Protein AF-A0A0C3PLI0-F1 (afdb_monomer_lite)

Sequence (112 aa):
DELLKLHCEANTLYWAKVLLAMTYEFIYSAISSAEHPPLFEIPKLRFVEAGLALAHSQSKGPGPINPKLSGMASGMYLLEEKIEGGHVVFKKFIHNMDCGPSLDEYEDAHNV

Structure (mmCIF, N/CA/C/O backbone):
data_AF-A0A0C3PLI0-F1
#
_entry.id   AF-A0A0C3PLI0-F1
#
loop_
_atom_site.group_PDB
_atom_site.id
_atom_site.type_symbol
_atom_site.label_atom_id
_atom_site.label_alt_id
_atom_site.label_comp_id
_atom_site.label_asym_id
_atom_site.label_entity_id
_atom_site.label_seq_id
_atom_site.pdbx_PDB_ins_code
_atom_site.Cartn_x
_atom_site.Cartn_y
_atom_site.Cartn_z
_atom_site.occupancy
_atom_site.B_iso_or_equiv
_atom_site.auth_seq_id
_atom_site.auth_comp_id
_atom_site.auth_asym_id
_atom_site.auth_atom_id
_atom_site.pdbx_PDB_model_num
ATOM 1 N N . ASP A 1 1 ? 18.806 9.877 -14.184 1.00 68.06 1 ASP A N 1
ATOM 2 C CA . ASP A 1 1 ? 17.578 10.438 -13.601 1.00 68.06 1 ASP A CA 1
ATOM 3 C C . ASP A 1 1 ? 16.572 9.338 -13.253 1.00 68.06 1 ASP A C 1
ATOM 5 O O . ASP A 1 1 ? 16.308 9.131 -12.081 1.00 68.06 1 ASP A O 1
ATOM 9 N N . GLU A 1 2 ? 16.137 8.518 -14.217 1.00 77.44 2 GLU A N 1
ATOM 10 C CA . GLU A 1 2 ? 15.203 7.384 -14.002 1.00 77.44 2 GLU A CA 1
ATOM 11 C C . GLU A 1 2 ? 15.607 6.376 -12.903 1.00 77.44 2 GLU A C 1
ATOM 13 O O . GLU A 1 2 ? 14.764 5.921 -12.136 1.00 77.44 2 GLU A O 1
ATOM 18 N N . LEU A 1 3 ? 16.905 6.074 -12.756 1.00 80.69 3 LEU A N 1
ATOM 19 C CA . LEU A 1 3 ? 17.418 5.228 -11.664 1.00 80.69 3 LEU A CA 1
ATOM 20 C C . LEU A 1 3 ? 17.081 5.795 -10.277 1.00 80.69 3 LEU A C 1
ATOM 22 O O . LEU A 1 3 ? 16.702 5.055 -9.373 1.00 80.69 3 LEU A O 1
ATOM 26 N N . LEU A 1 4 ? 17.210 7.113 -10.120 1.00 87.00 4 LEU A N 1
ATOM 27 C CA . LEU A 1 4 ? 16.916 7.790 -8.864 1.00 87.00 4 LEU A CA 1
ATOM 28 C C . LEU A 1 4 ? 15.411 7.769 -8.576 1.00 87.00 4 LEU A C 1
ATOM 30 O O . LEU A 1 4 ? 15.026 7.580 -7.425 1.00 87.00 4 LEU A O 1
ATOM 34 N N . LYS A 1 5 ? 14.572 7.898 -9.613 1.00 89.50 5 LYS A N 1
ATOM 35 C CA . LYS A 1 5 ? 13.109 7.813 -9.497 1.00 89.50 5 LYS A CA 1
ATOM 36 C C . LYS A 1 5 ? 12.662 6.428 -9.045 1.00 89.50 5 LYS A C 1
ATOM 38 O O . LYS A 1 5 ? 11.959 6.328 -8.052 1.00 89.50 5 LYS A O 1
ATOM 43 N N . LEU A 1 6 ? 13.147 5.367 -9.689 1.00 90.44 6 LEU A N 1
ATOM 44 C CA . LEU A 1 6 ? 12.817 3.989 -9.307 1.00 90.44 6 LEU A CA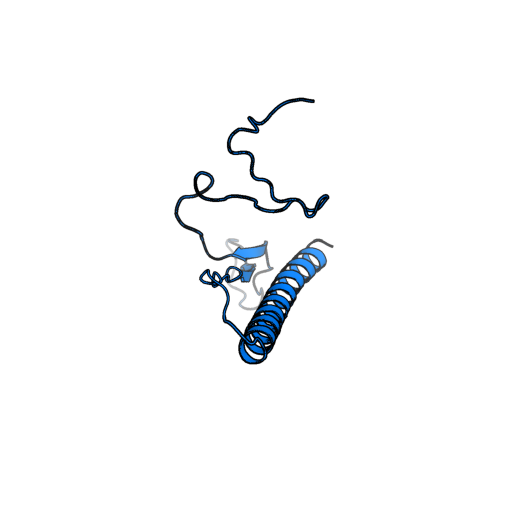 1
ATOM 45 C C . LEU A 1 6 ? 13.318 3.637 -7.899 1.00 90.44 6 LEU A C 1
ATOM 47 O O . LEU A 1 6 ? 12.629 2.954 -7.147 1.00 90.44 6 LEU A O 1
ATOM 51 N N . HIS A 1 7 ? 14.489 4.141 -7.508 1.00 88.88 7 HIS A N 1
ATOM 52 C CA . HIS A 1 7 ? 14.967 4.011 -6.133 1.00 88.88 7 HIS A CA 1
ATOM 53 C C . HIS A 1 7 ? 14.080 4.774 -5.135 1.00 88.88 7 HIS A C 1
ATOM 55 O O . HIS A 1 7 ? 13.806 4.277 -4.044 1.00 88.88 7 HIS A O 1
ATOM 61 N N . CYS A 1 8 ? 13.612 5.969 -5.502 1.00 93.75 8 CYS A N 1
ATOM 62 C CA . CYS A 1 8 ? 12.656 6.733 -4.704 1.00 93.75 8 CYS A CA 1
ATOM 63 C C . CYS A 1 8 ? 11.334 5.968 -4.544 1.00 93.75 8 CYS A C 1
ATOM 65 O O . CYS A 1 8 ? 10.870 5.801 -3.424 1.00 93.75 8 CYS A O 1
ATOM 67 N N . GLU A 1 9 ? 10.783 5.427 -5.632 1.00 93.31 9 GLU A N 1
ATOM 68 C CA . GLU A 1 9 ? 9.555 4.623 -5.642 1.00 93.31 9 GLU A CA 1
ATOM 69 C C . GLU A 1 9 ? 9.673 3.399 -4.717 1.00 93.31 9 GLU A C 1
ATOM 71 O O . GLU A 1 9 ? 8.833 3.181 -3.843 1.00 93.31 9 GLU A O 1
ATOM 76 N N . ALA A 1 10 ? 10.771 2.644 -4.835 1.00 92.94 10 ALA A N 1
ATOM 77 C CA . ALA A 1 10 ? 11.037 1.484 -3.988 1.00 92.94 10 ALA A CA 1
ATOM 78 C C . ALA A 1 10 ? 11.130 1.862 -2.497 1.00 92.94 10 ALA A C 1
ATOM 80 O O . ALA A 1 10 ? 10.584 1.166 -1.638 1.00 92.94 10 ALA A O 1
ATOM 81 N N . ASN A 1 11 ? 11.771 2.992 -2.181 1.00 94.44 11 ASN A N 1
ATOM 82 C CA . ASN A 1 11 ? 11.833 3.497 -0.811 1.00 94.44 11 ASN A CA 1
ATOM 83 C C . ASN A 1 11 ? 10.474 3.989 -0.308 1.00 94.44 11 ASN A C 1
ATOM 85 O O . ASN A 1 11 ? 10.156 3.782 0.860 1.00 94.44 11 ASN A O 1
ATOM 89 N N . THR A 1 12 ? 9.658 4.605 -1.161 1.00 95.56 12 THR A N 1
ATOM 90 C CA . THR A 1 12 ? 8.288 4.996 -0.812 1.00 95.56 12 THR A CA 1
ATOM 91 C C . THR A 1 12 ? 7.470 3.776 -0.402 1.00 95.56 12 THR A C 1
ATOM 93 O O . THR A 1 12 ? 6.836 3.808 0.651 1.00 95.56 12 THR A O 1
ATOM 96 N N . LEU A 1 13 ? 7.543 2.671 -1.154 1.00 95.31 13 LEU A N 1
ATOM 97 C CA . LEU A 1 13 ? 6.879 1.416 -0.785 1.00 95.31 13 LEU A CA 1
ATOM 98 C C . LEU A 1 13 ? 7.401 0.849 0.542 1.00 95.31 13 LEU A C 1
ATOM 100 O O . LEU A 1 13 ? 6.610 0.402 1.374 1.00 95.31 13 LEU A O 1
ATOM 104 N N . TYR A 1 14 ? 8.716 0.901 0.773 1.00 94.69 14 TYR A N 1
ATOM 105 C CA . TYR A 1 14 ? 9.311 0.492 2.047 1.00 94.69 14 TYR A CA 1
ATOM 106 C C . TYR A 1 14 ? 8.759 1.311 3.223 1.00 94.69 14 TYR A C 1
ATOM 108 O O . TYR A 1 14 ? 8.282 0.746 4.209 1.00 94.69 14 TYR A O 1
ATOM 116 N N . TRP A 1 15 ? 8.759 2.640 3.110 1.00 97.38 15 TRP A N 1
ATOM 117 C CA . TRP A 1 15 ? 8.228 3.516 4.153 1.00 97.38 15 TRP A CA 1
ATOM 118 C C . TRP A 1 15 ? 6.731 3.323 4.363 1.00 97.38 15 TRP A C 1
ATOM 120 O O . TRP A 1 15 ? 6.284 3.285 5.507 1.00 97.38 15 TRP A O 1
ATOM 130 N N . ALA A 1 16 ? 5.966 3.133 3.290 1.00 96.44 16 ALA A N 1
ATOM 131 C CA . ALA A 1 16 ? 4.539 2.861 3.371 1.00 96.44 16 ALA A CA 1
ATOM 132 C C . ALA A 1 16 ? 4.249 1.575 4.169 1.00 96.44 16 ALA A C 1
ATOM 134 O O . ALA A 1 16 ? 3.373 1.578 5.035 1.00 96.44 16 ALA A O 1
ATOM 135 N N . LYS A 1 17 ? 5.035 0.505 3.970 1.00 96.38 17 LYS A N 1
ATOM 136 C CA . LYS A 1 17 ? 4.943 -0.731 4.773 1.00 96.38 17 LYS A CA 1
ATOM 137 C C . LYS A 1 17 ? 5.195 -0.484 6.258 1.00 96.38 17 LYS A C 1
ATOM 139 O O . LYS A 1 17 ? 4.421 -0.952 7.092 1.00 96.38 17 LYS A O 1
ATOM 144 N N . VAL A 1 18 ? 6.254 0.253 6.588 1.00 96.94 18 VAL A N 1
ATOM 145 C CA . VAL A 1 18 ? 6.601 0.572 7.983 1.00 96.94 18 VAL A CA 1
ATOM 146 C C . VAL A 1 18 ? 5.518 1.435 8.634 1.00 96.94 18 VAL A C 1
ATOM 148 O O . VAL A 1 18 ? 5.117 1.162 9.764 1.00 96.94 18 VAL A O 1
ATOM 151 N N . LEU A 1 19 ? 5.001 2.435 7.915 1.00 97.69 19 LEU A N 1
ATOM 152 C CA . LEU A 1 19 ? 3.913 3.287 8.392 1.00 97.69 19 LEU A CA 1
ATOM 153 C C . LEU A 1 19 ? 2.641 2.480 8.653 1.00 97.69 19 LEU A C 1
ATOM 155 O O . LEU A 1 19 ? 2.045 2.641 9.711 1.00 97.69 19 LEU A O 1
ATOM 159 N N . LEU A 1 20 ? 2.264 1.565 7.756 1.00 97.19 20 LEU A N 1
ATOM 160 C CA . LEU A 1 20 ? 1.102 0.69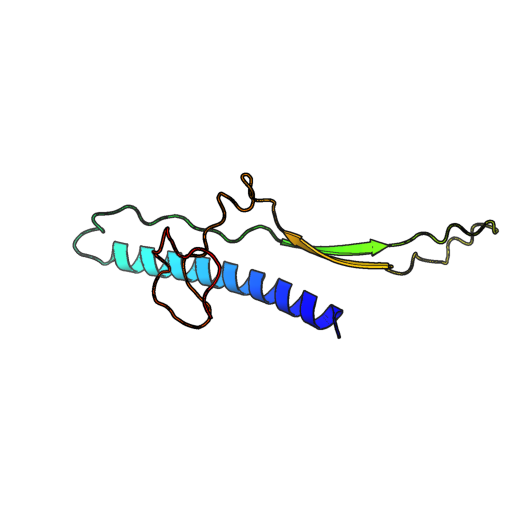8 7.959 1.00 97.19 20 LEU A CA 1
ATOM 161 C C . LEU A 1 20 ? 1.256 -0.196 9.195 1.00 97.19 20 LEU A C 1
ATOM 163 O O . LEU A 1 20 ? 0.310 -0.339 9.968 1.00 97.19 20 LEU A O 1
ATOM 167 N N . ALA A 1 21 ? 2.445 -0.765 9.413 1.00 96.75 21 ALA A N 1
ATOM 168 C CA . ALA A 1 21 ? 2.728 -1.545 10.615 1.00 96.75 21 ALA A CA 1
ATOM 169 C C . ALA A 1 21 ? 2.576 -0.689 11.882 1.00 96.75 21 ALA A C 1
ATOM 171 O O . ALA A 1 21 ? 1.863 -1.075 12.806 1.00 96.75 21 ALA A O 1
ATOM 172 N N . MET A 1 22 ? 3.162 0.512 11.891 1.00 98.00 22 MET A N 1
ATOM 173 C CA . MET A 1 22 ? 3.008 1.469 12.989 1.00 98.00 22 MET A CA 1
ATOM 174 C C . MET A 1 22 ? 1.538 1.857 13.217 1.00 98.00 22 MET A C 1
ATOM 176 O O . MET A 1 22 ? 1.101 1.957 14.362 1.00 98.00 22 MET A O 1
ATOM 180 N N . THR A 1 23 ? 0.758 2.051 12.150 1.00 97.31 23 THR A N 1
ATOM 181 C CA . THR A 1 23 ? -0.679 2.337 12.235 1.00 97.31 23 THR A CA 1
ATOM 182 C C . THR A 1 23 ? -1.436 1.199 12.912 1.00 97.31 23 THR A C 1
ATOM 184 O O . THR A 1 23 ? -2.258 1.469 13.785 1.00 97.31 23 THR A O 1
ATOM 187 N N . TYR A 1 24 ? -1.152 -0.061 12.574 1.00 97.25 24 TYR A N 1
ATOM 188 C CA . TYR A 1 24 ? -1.787 -1.197 13.246 1.00 97.25 24 TYR A CA 1
ATOM 189 C C . TYR A 1 24 ? -1.414 -1.294 14.724 1.00 97.25 24 TYR A C 1
ATOM 191 O O . TYR A 1 24 ? -2.306 -1.486 15.547 1.00 97.25 24 TYR A O 1
ATOM 199 N N . GLU A 1 25 ? -0.144 -1.097 15.080 1.00 97.31 25 GLU A N 1
ATOM 200 C CA . GLU A 1 25 ? 0.285 -1.060 16.486 1.00 97.31 25 GLU A CA 1
ATOM 201 C C . GLU A 1 25 ? -0.448 0.035 17.273 1.00 97.31 25 GLU A C 1
ATOM 203 O O . GLU A 1 25 ? -0.954 -0.203 18.372 1.00 97.31 25 GLU A O 1
ATOM 208 N N . PHE A 1 26 ? -0.586 1.226 16.683 1.00 96.88 26 PHE A N 1
ATOM 209 C CA . PHE A 1 26 ? -1.359 2.314 17.277 1.00 96.88 26 PHE A CA 1
ATOM 210 C C . PHE A 1 26 ? -2.835 1.939 17.464 1.00 96.88 26 PHE A C 1
ATOM 212 O O . PHE A 1 26 ? -3.383 2.124 18.550 1.00 96.88 26 PHE A O 1
ATOM 219 N N . ILE A 1 27 ? -3.471 1.383 16.428 1.00 96.06 27 ILE A N 1
ATOM 220 C CA . ILE A 1 27 ? -4.870 0.941 16.468 1.00 96.06 27 ILE A CA 1
ATOM 221 C C . ILE A 1 27 ? -5.079 -0.090 17.583 1.00 96.06 27 ILE A C 1
ATOM 223 O O . ILE A 1 27 ? -5.989 0.069 18.395 1.00 96.06 27 ILE A O 1
ATOM 227 N N . TYR A 1 28 ? -4.242 -1.127 17.663 1.00 95.06 28 TYR A N 1
ATOM 228 C CA . TYR A 1 28 ? -4.390 -2.169 18.681 1.00 95.06 28 TYR A CA 1
ATOM 229 C C . TYR A 1 28 ? -4.143 -1.640 20.094 1.00 95.06 28 TYR A C 1
ATOM 231 O O . TYR A 1 28 ? -4.881 -1.999 21.012 1.00 95.06 28 TYR A O 1
ATOM 239 N N . SER A 1 29 ? -3.175 -0.738 20.264 1.00 96.56 29 SER A N 1
ATOM 240 C CA . SER A 1 29 ? -2.948 -0.041 21.532 1.00 96.56 29 SER A CA 1
ATOM 241 C C . SER A 1 29 ? -4.184 0.762 21.964 1.00 96.56 29 SER A C 1
ATOM 243 O O . SER A 1 29 ? -4.651 0.624 23.100 1.00 96.56 29 SER A O 1
ATOM 245 N N . ALA A 1 30 ? -4.791 1.514 21.041 1.00 95.88 30 ALA A N 1
ATOM 246 C CA . ALA A 1 30 ? -6.007 2.280 21.306 1.00 95.88 30 ALA A CA 1
ATOM 247 C C . ALA A 1 30 ? -7.194 1.379 21.689 1.00 95.88 30 ALA A C 1
ATOM 249 O O . ALA A 1 30 ? -7.884 1.665 22.664 1.00 95.88 30 ALA A O 1
ATOM 250 N N . ILE A 1 31 ? -7.396 0.262 20.982 1.00 95.62 31 ILE A N 1
ATOM 251 C CA . ILE A 1 31 ? -8.449 -0.718 21.301 1.00 95.62 31 ILE A CA 1
ATOM 252 C C . ILE A 1 31 ? -8.225 -1.338 22.677 1.00 95.62 31 ILE A C 1
ATOM 254 O O . ILE A 1 31 ? -9.172 -1.465 23.444 1.00 95.62 31 ILE A O 1
ATOM 258 N N . SER A 1 32 ? -6.984 -1.702 23.008 1.00 95.25 32 SER A N 1
ATOM 259 C CA . SER A 1 32 ? -6.660 -2.305 24.308 1.00 95.25 32 SER A CA 1
ATOM 260 C C . SER A 1 32 ? -6.938 -1.374 25.492 1.00 95.25 32 SER A C 1
ATOM 262 O O . SER A 1 32 ? -7.181 -1.845 26.600 1.00 95.25 32 SER A O 1
ATOM 264 N N . SER A 1 33 ? -6.925 -0.062 25.246 1.00 95.75 33 SER A N 1
ATOM 265 C CA . SER A 1 33 ? -7.199 0.976 26.242 1.00 95.75 33 SER A CA 1
ATOM 266 C C . SER A 1 33 ? -8.667 1.423 26.264 1.00 95.75 33 SER A C 1
ATOM 268 O O . SER A 1 33 ? -9.041 2.229 27.115 1.00 95.75 33 SER A O 1
ATOM 270 N N . ALA A 1 34 ? -9.496 0.953 25.328 1.00 95.56 34 ALA A N 1
ATOM 271 C CA . ALA A 1 34 ? -10.900 1.334 25.227 1.00 95.56 34 ALA A CA 1
ATOM 272 C C . ALA A 1 34 ? -11.776 0.507 26.183 1.00 95.56 34 ALA A C 1
ATOM 274 O O . ALA A 1 34 ? -11.530 -0.675 26.410 1.00 95.56 34 ALA A O 1
ATOM 275 N N . GLU A 1 35 ? -12.843 1.117 26.707 1.00 97.25 35 GLU A N 1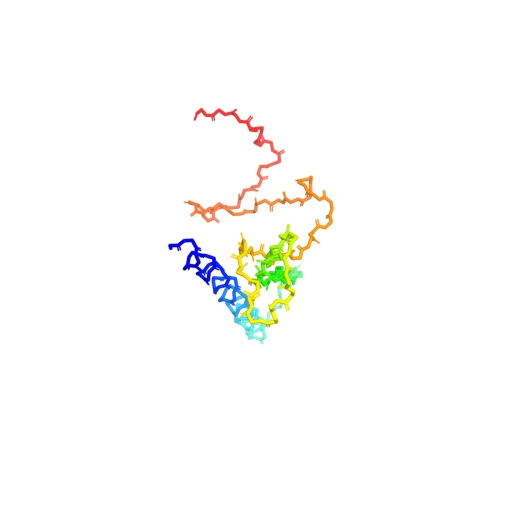
ATOM 276 C CA . GLU A 1 35 ? -13.814 0.427 27.573 1.00 97.25 35 GLU A CA 1
ATOM 277 C C . GLU A 1 35 ? -14.536 -0.710 26.833 1.00 97.25 35 GLU A C 1
ATOM 279 O O . GLU A 1 35 ? -14.841 -1.760 27.406 1.00 97.25 35 GLU A O 1
ATOM 284 N N . HIS A 1 36 ? -14.784 -0.515 25.536 1.00 95.50 36 HIS A N 1
ATOM 285 C CA . HIS A 1 36 ? -15.444 -1.478 24.666 1.00 95.50 36 HIS A CA 1
ATOM 286 C C . HIS A 1 36 ? -14.687 -1.606 23.334 1.00 95.50 36 HIS A C 1
ATOM 288 O O . HIS A 1 36 ? -14.230 -0.594 22.794 1.00 95.50 36 HIS A O 1
ATOM 294 N N . PRO A 1 37 ? -14.566 -2.825 22.777 1.00 91.00 37 PRO A N 1
ATOM 295 C CA . PRO A 1 37 ? -13.959 -3.030 21.466 1.00 91.00 37 PRO A CA 1
ATOM 296 C C . PRO A 1 37 ? -14.844 -2.463 20.340 1.00 91.00 37 PRO A C 1
ATOM 298 O O . PRO A 1 37 ? -16.048 -2.264 20.538 1.00 91.00 37 PRO A O 1
ATOM 301 N N . PRO A 1 38 ? -14.286 -2.228 19.137 1.00 93.56 38 PRO A N 1
ATOM 302 C CA . PRO A 1 38 ? -15.083 -1.822 17.986 1.00 93.56 38 PRO A CA 1
ATOM 303 C C . PRO A 1 38 ? -16.131 -2.888 17.632 1.00 93.56 38 PRO A C 1
ATOM 305 O O . PRO A 1 38 ? -15.880 -4.087 17.730 1.00 93.56 38 PRO A O 1
ATOM 308 N N . LEU A 1 39 ? -17.299 -2.444 17.156 1.00 94.81 39 LEU A N 1
ATOM 309 C CA . LEU A 1 39 ? -18.396 -3.319 16.703 1.00 94.81 39 LEU A CA 1
ATOM 310 C C . LEU A 1 39 ? -18.145 -3.953 15.322 1.00 94.81 39 LEU A C 1
ATOM 312 O O . LEU A 1 39 ? -19.051 -4.536 14.730 1.00 94.81 39 LEU A O 1
ATOM 316 N N . PHE A 1 40 ? -16.939 -3.802 14.785 1.00 93.88 40 PHE A N 1
ATOM 317 C CA . PHE A 1 40 ? -16.538 -4.307 13.482 1.00 93.88 40 PHE A CA 1
ATOM 318 C C . PHE A 1 40 ? -15.119 -4.864 13.549 1.00 93.88 40 PHE A C 1
ATOM 320 O O . PHE A 1 40 ? -14.293 -4.428 14.355 1.00 93.88 40 PHE A O 1
ATOM 327 N N . GLU A 1 41 ? -14.829 -5.816 12.668 1.00 92.00 41 GLU A N 1
ATOM 328 C CA . GLU A 1 41 ? -13.474 -6.318 12.493 1.00 92.00 41 GLU A CA 1
ATOM 329 C C . GLU A 1 41 ? -12.643 -5.312 11.705 1.00 92.00 41 GLU A C 1
ATOM 331 O O . GLU A 1 41 ? -13.041 -4.852 10.634 1.00 92.00 41 GLU A O 1
ATOM 336 N N . ILE A 1 42 ? -11.465 -4.984 12.226 1.00 92.38 42 ILE A N 1
ATOM 337 C CA . ILE A 1 42 ? -10.533 -4.109 11.523 1.00 92.38 42 ILE A CA 1
ATOM 338 C C . ILE A 1 42 ? -9.855 -4.923 10.418 1.00 92.38 42 ILE A C 1
ATOM 340 O O . ILE A 1 42 ? -9.181 -5.913 10.726 1.00 92.38 42 ILE A O 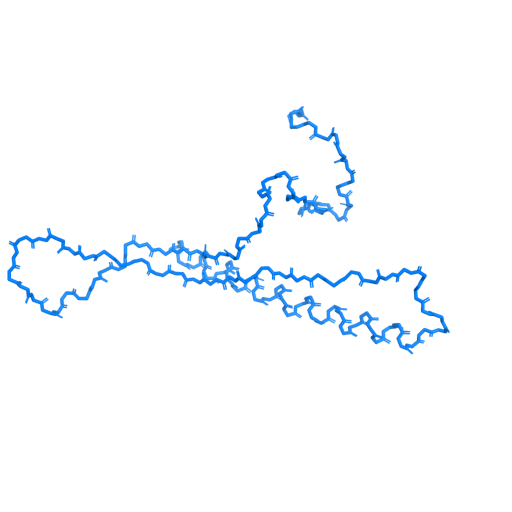1
ATOM 344 N N . PRO A 1 43 ? -9.987 -4.522 9.139 1.00 91.69 43 PRO A N 1
ATOM 345 C CA . PRO A 1 43 ? -9.344 -5.230 8.044 1.00 91.69 43 PRO A CA 1
ATOM 346 C C . PRO A 1 43 ? -7.828 -5.249 8.220 1.00 91.69 43 PRO A C 1
ATOM 348 O O . PRO A 1 43 ? -7.225 -4.239 8.586 1.00 91.69 43 PRO A O 1
ATOM 351 N N . LYS A 1 44 ? -7.203 -6.389 7.913 1.00 92.69 44 LYS A N 1
ATOM 352 C CA . LYS A 1 44 ? -5.744 -6.536 7.857 1.00 92.69 44 LYS A CA 1
ATOM 353 C C . LYS A 1 44 ? -5.267 -6.296 6.429 1.00 92.69 44 LYS A C 1
ATOM 355 O O . LYS A 1 44 ? -5.360 -7.171 5.574 1.00 92.69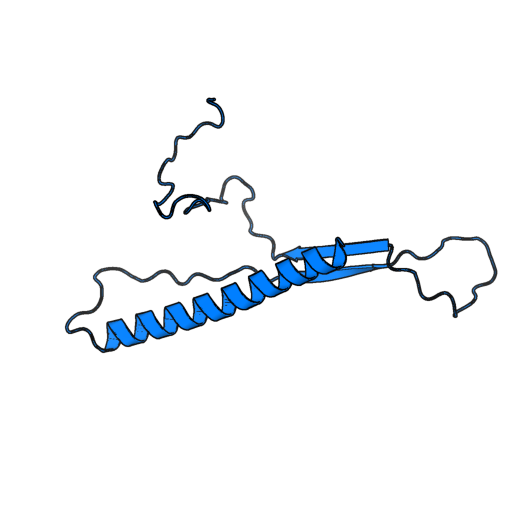 44 LYS A O 1
ATOM 360 N N . LEU A 1 45 ? -4.781 -5.091 6.186 1.00 94.38 45 LEU A N 1
ATOM 361 C CA . LEU A 1 45 ? -4.239 -4.629 4.920 1.00 94.38 45 LEU A CA 1
ATOM 362 C C . LEU A 1 45 ? -2.733 -4.893 4.873 1.00 94.38 45 LEU A C 1
ATOM 364 O O . LEU A 1 45 ? -2.063 -4.980 5.903 1.00 94.38 45 LEU A O 1
ATOM 368 N N . ARG A 1 46 ? -2.196 -4.979 3.657 1.00 95.19 46 ARG A N 1
ATOM 369 C CA . ARG A 1 46 ? -0.758 -5.027 3.386 1.00 95.19 46 ARG A CA 1
ATOM 370 C C . ARG A 1 46 ? -0.465 -4.345 2.056 1.00 95.19 46 ARG A C 1
ATOM 372 O O . ARG A 1 46 ? -1.303 -4.370 1.159 1.00 95.19 46 ARG A O 1
ATOM 379 N N . PHE A 1 47 ? 0.737 -3.799 1.917 1.00 95.31 47 PHE A N 1
ATOM 380 C CA . PHE A 1 47 ? 1.270 -3.469 0.597 1.00 95.31 47 PHE A CA 1
ATOM 381 C C . PHE A 1 47 ? 1.755 -4.742 -0.106 1.00 95.31 47 PHE A C 1
ATOM 383 O O . PHE A 1 47 ? 2.092 -5.736 0.547 1.00 95.31 47 PHE A O 1
ATOM 390 N N . VAL A 1 48 ? 1.791 -4.705 -1.435 1.00 94.25 48 VAL A N 1
ATOM 391 C CA . VAL A 1 48 ? 2.383 -5.767 -2.257 1.00 94.25 48 VAL A CA 1
ATOM 392 C C . VAL A 1 48 ? 3.876 -5.920 -1.966 1.00 94.25 48 VAL A C 1
ATOM 394 O O . VAL A 1 48 ? 4.559 -4.981 -1.539 1.00 94.25 48 VAL A O 1
ATOM 397 N N . GLU A 1 49 ? 4.406 -7.120 -2.181 1.00 94.69 49 GLU A N 1
ATOM 398 C CA . GLU A 1 49 ? 5.855 -7.293 -2.245 1.00 94.69 49 GLU A CA 1
ATOM 399 C C . GLU A 1 49 ? 6.405 -6.670 -3.523 1.00 94.69 49 GLU A C 1
ATOM 401 O O . GLU A 1 49 ? 5.810 -6.807 -4.586 1.00 94.69 49 GLU A O 1
ATOM 406 N N . ALA A 1 50 ? 7.521 -5.950 -3.407 1.00 94.31 50 ALA A N 1
ATOM 407 C CA . ALA A 1 50 ? 8.112 -5.241 -4.529 1.00 94.31 50 ALA A CA 1
ATOM 408 C C . ALA A 1 50 ? 9.639 -5.230 -4.448 1.00 94.31 50 ALA A C 1
ATOM 410 O O . ALA A 1 50 ? 10.216 -5.279 -3.360 1.00 94.31 50 ALA A O 1
ATOM 411 N N . GLY A 1 51 ? 10.300 -5.150 -5.601 1.00 91.50 51 GLY A N 1
ATOM 412 C CA . GLY A 1 51 ? 11.755 -5.129 -5.688 1.00 91.50 51 GLY A CA 1
ATOM 413 C C . GLY A 1 51 ? 12.271 -4.543 -6.996 1.00 91.50 51 GLY A C 1
ATOM 414 O O . GLY A 1 51 ? 11.592 -4.560 -8.020 1.00 91.50 51 GLY A O 1
ATOM 415 N N . LEU A 1 52 ? 13.499 -4.026 -6.961 1.00 92.56 52 LEU A N 1
ATOM 416 C CA . LEU A 1 52 ? 14.183 -3.532 -8.154 1.00 92.56 52 LEU A CA 1
ATOM 417 C C . LEU A 1 52 ? 14.852 -4.691 -8.897 1.00 92.56 52 LEU A C 1
ATOM 419 O O . LEU A 1 52 ? 15.665 -5.419 -8.329 1.00 92.56 52 LEU A O 1
ATOM 423 N N . ALA A 1 53 ? 14.543 -4.832 -10.181 1.00 91.25 53 ALA A N 1
ATOM 424 C CA . ALA A 1 53 ? 15.150 -5.809 -11.070 1.00 91.25 53 ALA A CA 1
ATOM 425 C C . ALA A 1 53 ? 16.050 -5.123 -12.098 1.00 91.25 53 ALA A C 1
ATOM 427 O O . ALA A 1 53 ? 15.627 -4.188 -12.778 1.00 91.25 53 ALA A O 1
ATOM 428 N N . LEU A 1 54 ? 17.279 -5.624 -12.239 1.00 88.44 54 LEU A N 1
ATOM 429 C CA . LEU A 1 54 ? 18.232 -5.201 -13.263 1.00 88.44 54 LEU A CA 1
ATOM 430 C C . LEU A 1 54 ? 18.237 -6.227 -14.396 1.00 88.44 54 LEU A C 1
ATOM 432 O O . LEU A 1 54 ? 18.580 -7.393 -14.201 1.00 88.44 54 LEU A O 1
ATOM 436 N N . ALA A 1 55 ? 17.856 -5.792 -15.592 1.00 88.06 55 ALA A N 1
ATOM 437 C CA . ALA A 1 55 ? 17.961 -6.600 -16.794 1.00 88.06 55 ALA A CA 1
ATOM 438 C C . ALA A 1 55 ? 19.350 -6.411 -17.406 1.00 88.06 55 ALA A C 1
ATOM 440 O O . ALA A 1 55 ? 19.790 -5.282 -17.609 1.00 88.06 55 ALA A O 1
ATOM 441 N N . HIS A 1 56 ? 20.024 -7.510 -17.735 1.00 84.31 56 HIS A N 1
ATOM 442 C CA . HIS A 1 56 ? 21.314 -7.496 -18.421 1.00 84.31 56 HIS A CA 1
ATOM 443 C C . HIS A 1 56 ? 21.158 -8.071 -19.825 1.00 84.31 56 HIS A C 1
ATOM 445 O O . HIS A 1 56 ? 20.608 -9.160 -19.999 1.00 84.31 56 HIS A O 1
ATOM 451 N N . SER A 1 57 ? 21.685 -7.369 -20.828 1.00 77.25 57 SER A N 1
ATOM 452 C CA . SER A 1 57 ? 21.791 -7.920 -22.180 1.00 77.25 57 SER A CA 1
ATOM 453 C C . SER A 1 57 ? 23.165 -8.556 -22.372 1.00 77.25 57 SER A C 1
ATOM 455 O O . SER A 1 57 ? 24.190 -7.971 -22.020 1.00 77.25 57 SER A O 1
ATOM 457 N N . GLN A 1 58 ? 23.198 -9.764 -22.934 1.00 67.50 58 GLN A N 1
ATOM 458 C CA . GLN A 1 58 ? 24.440 -10.311 -23.469 1.00 67.50 58 GLN A CA 1
ATOM 459 C C . GLN A 1 58 ? 24.615 -9.792 -24.894 1.00 67.50 58 GLN A C 1
ATOM 461 O O . GLN A 1 58 ? 23.712 -9.945 -25.723 1.00 67.50 58 GLN A O 1
ATOM 466 N N . SER A 1 59 ? 25.764 -9.185 -25.197 1.00 59.41 59 SER A N 1
ATOM 467 C CA . SER A 1 59 ? 26.100 -8.823 -26.570 1.00 59.41 59 SER A CA 1
ATOM 468 C C . SER A 1 59 ? 26.266 -10.107 -27.387 1.00 59.41 59 SER A C 1
ATOM 470 O O . SER A 1 59 ? 27.274 -10.803 -27.308 1.00 59.41 59 SER A O 1
ATOM 472 N N . LYS A 1 60 ? 25.257 -10.454 -28.192 1.00 54.16 60 LYS A N 1
ATOM 473 C CA . LYS A 1 60 ? 25.351 -11.534 -29.185 1.00 54.16 60 LYS A CA 1
ATOM 474 C C . LYS A 1 60 ? 26.156 -11.052 -30.397 1.00 54.16 60 LYS A C 1
ATOM 476 O O . LYS A 1 60 ? 25.619 -10.916 -31.490 1.00 54.16 60 LYS A O 1
ATOM 481 N N . GLY A 1 61 ? 27.428 -10.724 -30.197 1.00 55.69 61 GLY A N 1
ATOM 482 C CA . GLY A 1 61 ? 28.374 -10.519 -31.292 1.00 55.69 61 GLY A CA 1
ATOM 483 C C . GLY A 1 61 ? 29.075 -11.840 -31.631 1.00 55.69 61 GLY A C 1
ATOM 484 O O . GLY A 1 61 ? 29.478 -12.541 -30.703 1.00 55.69 61 GLY A O 1
ATOM 485 N N . PRO A 1 62 ? 29.256 -12.208 -32.913 1.00 50.56 62 PRO A N 1
ATOM 486 C CA . PRO A 1 62 ? 30.094 -13.339 -33.294 1.00 50.56 62 PRO A CA 1
ATOM 487 C C . PRO A 1 62 ? 31.563 -12.916 -33.148 1.00 50.56 62 PRO A C 1
ATOM 489 O O . PRO A 1 62 ? 32.188 -12.434 -34.086 1.00 50.56 62 PRO A O 1
ATOM 492 N N . GLY A 1 63 ? 32.105 -13.018 -31.940 1.00 60.06 63 GLY A N 1
ATOM 493 C CA . GLY A 1 63 ? 33.489 -12.662 -31.635 1.00 60.06 63 GLY A CA 1
ATOM 494 C C . GLY A 1 63 ? 34.012 -13.474 -30.453 1.00 60.06 63 GLY A C 1
ATOM 495 O O . GLY A 1 63 ? 33.208 -14.006 -29.686 1.00 60.06 63 GLY A O 1
ATOM 496 N N . PRO A 1 64 ? 35.342 -13.622 -30.315 1.00 53.31 64 PRO A N 1
ATOM 497 C CA . PRO A 1 64 ? 35.942 -14.450 -29.277 1.00 53.31 64 PRO A CA 1
ATOM 498 C C . PRO A 1 64 ? 35.421 -14.022 -27.905 1.00 53.31 64 PRO A C 1
ATOM 500 O O . PRO A 1 64 ? 35.406 -12.835 -27.574 1.00 53.31 64 PRO A O 1
ATOM 503 N N . ILE A 1 65 ? 34.956 -15.011 -27.142 1.00 57.59 65 ILE A N 1
ATOM 504 C CA . ILE A 1 65 ? 34.344 -14.855 -25.824 1.00 57.59 65 ILE A CA 1
ATOM 505 C C . ILE A 1 65 ? 35.398 -14.247 -24.897 1.00 57.59 65 ILE A C 1
ATOM 507 O O . ILE A 1 65 ? 36.217 -14.953 -24.319 1.00 57.59 65 ILE A O 1
ATOM 511 N N . ASN A 1 66 ? 35.408 -12.922 -24.780 1.00 52.31 66 ASN A N 1
ATOM 512 C CA . ASN A 1 66 ? 36.167 -12.226 -23.756 1.00 52.31 66 ASN A CA 1
ATOM 513 C C . ASN A 1 66 ? 35.329 -12.269 -22.469 1.00 52.31 66 ASN A C 1
ATOM 515 O O . ASN A 1 66 ? 34.325 -11.560 -22.392 1.00 52.31 66 ASN A O 1
ATOM 519 N N . PRO A 1 67 ? 35.727 -13.019 -21.425 1.00 52.78 67 PRO A N 1
ATOM 520 C CA . PRO A 1 67 ? 34.968 -13.131 -20.173 1.00 52.78 67 PRO A CA 1
ATOM 521 C C . PRO A 1 67 ? 34.932 -11.829 -19.345 1.00 52.78 67 PRO A C 1
ATOM 523 O O . PRO A 1 67 ? 34.447 -11.825 -18.220 1.00 52.78 67 PRO A O 1
ATOM 526 N N . LYS A 1 68 ? 35.466 -10.719 -19.876 1.00 48.88 68 LYS A N 1
ATOM 527 C CA . LYS A 1 68 ? 35.579 -9.418 -19.199 1.00 48.88 68 LYS A CA 1
ATOM 528 C C . LYS A 1 68 ? 34.519 -8.392 -19.602 1.00 48.88 68 LYS A C 1
ATOM 530 O O . LYS A 1 68 ? 34.486 -7.321 -19.002 1.00 48.88 68 LYS A O 1
ATOM 535 N N . LEU A 1 69 ? 33.646 -8.686 -20.567 1.00 50.59 69 LEU A N 1
ATOM 536 C CA . LEU A 1 69 ? 32.518 -7.806 -20.874 1.00 50.59 69 LEU A CA 1
ATOM 537 C C . LEU A 1 69 ? 31.319 -8.215 -20.012 1.00 50.59 69 LEU A C 1
ATOM 539 O O . LEU A 1 69 ? 30.396 -8.886 -20.465 1.00 50.59 69 LEU A O 1
ATOM 543 N N . SER A 1 70 ? 31.396 -7.857 -18.727 1.00 55.16 70 SER A N 1
ATOM 544 C CA . SER A 1 70 ? 30.257 -7.889 -17.806 1.00 55.16 70 SER A CA 1
ATOM 545 C C . SER A 1 70 ? 29.068 -7.218 -18.496 1.00 55.16 70 SER A C 1
ATOM 547 O O . SER A 1 70 ? 29.178 -6.063 -18.912 1.00 55.16 70 SER A O 1
ATOM 549 N N . GLY A 1 71 ? 27.984 -7.968 -18.715 1.00 58.03 71 GLY A N 1
ATOM 550 C CA . GLY A 1 71 ? 26.830 -7.511 -19.484 1.00 58.03 71 GLY A CA 1
ATOM 551 C C . GLY A 1 71 ? 26.322 -6.178 -18.947 1.00 58.03 71 GLY A C 1
ATOM 552 O O . GLY A 1 71 ? 25.925 -6.079 -17.786 1.00 58.03 71 GLY A O 1
ATOM 553 N N . MET A 1 72 ? 26.354 -5.142 -19.782 1.00 66.25 72 MET A N 1
ATOM 554 C CA . MET A 1 72 ? 25.822 -3.832 -19.429 1.00 66.25 72 MET A CA 1
ATOM 555 C C . MET A 1 72 ? 24.325 -3.978 -19.124 1.00 66.25 72 MET A C 1
ATOM 557 O O . MET A 1 72 ? 23.598 -4.643 -19.873 1.00 66.25 72 MET A O 1
ATOM 561 N N . ALA A 1 73 ? 23.879 -3.407 -18.000 1.00 71.25 73 ALA A N 1
ATOM 562 C CA . ALA A 1 73 ? 22.466 -3.400 -17.645 1.00 71.25 73 ALA A CA 1
ATOM 563 C C . ALA A 1 73 ? 21.684 -2.714 -18.775 1.00 71.25 73 ALA A C 1
ATOM 565 O O . ALA A 1 73 ? 21.953 -1.564 -19.121 1.00 71.25 73 ALA A O 1
ATOM 566 N N . SER A 1 74 ? 20.764 -3.450 -19.389 1.00 80.12 74 SER A N 1
ATOM 567 C CA . SER A 1 74 ? 19.924 -2.994 -20.494 1.00 80.12 74 SER A CA 1
ATOM 568 C C . SER A 1 74 ? 18.628 -2.348 -20.013 1.00 80.12 74 SER A C 1
ATOM 570 O O . SER A 1 74 ? 17.956 -1.687 -20.797 1.00 80.12 74 SER A O 1
ATOM 572 N N . GLY A 1 75 ? 18.265 -2.538 -18.744 1.00 85.56 75 GLY A N 1
ATOM 573 C CA . GLY A 1 75 ? 17.083 -1.927 -18.149 1.00 85.56 75 GLY A CA 1
ATOM 574 C C . GLY A 1 75 ? 17.018 -2.133 -16.642 1.00 85.56 75 GLY A C 1
ATOM 575 O O . GLY A 1 75 ? 17.687 -3.008 -16.092 1.00 85.56 75 GLY A O 1
ATOM 576 N N . MET A 1 76 ? 16.196 -1.322 -15.985 1.00 88.19 76 MET A N 1
ATOM 577 C CA . MET A 1 76 ? 15.847 -1.485 -14.581 1.00 88.19 76 MET A CA 1
ATOM 578 C C . MET A 1 76 ? 14.342 -1.305 -14.418 1.00 88.19 76 MET A C 1
ATOM 580 O O . MET A 1 76 ? 13.760 -0.423 -15.047 1.00 88.19 76 MET A O 1
ATOM 584 N N . TYR A 1 77 ? 13.733 -2.133 -13.581 1.00 91.69 77 TYR A N 1
ATOM 585 C CA . TYR A 1 77 ? 12.287 -2.194 -13.403 1.00 91.69 77 TYR A CA 1
ATOM 586 C C . TYR A 1 77 ? 11.951 -2.306 -11.921 1.00 91.69 77 TYR A C 1
ATOM 588 O O . TYR A 1 77 ? 12.680 -2.961 -11.176 1.00 91.69 77 TYR A O 1
ATOM 596 N N . LEU A 1 78 ? 10.841 -1.702 -11.505 1.00 94.38 78 LEU A N 1
ATOM 597 C CA . LEU A 1 78 ? 10.185 -2.066 -10.256 1.00 94.38 78 LEU A CA 1
ATOM 598 C C . LEU A 1 78 ? 9.246 -3.234 -10.555 1.00 94.38 78 LEU A C 1
ATOM 600 O O . LEU A 1 78 ? 8.386 -3.133 -11.428 1.00 94.38 78 LEU A O 1
ATOM 604 N N . LEU A 1 79 ? 9.458 -4.355 -9.880 1.00 94.88 79 LEU A N 1
ATOM 605 C CA . LEU A 1 79 ? 8.589 -5.520 -9.955 1.00 94.88 79 LEU A CA 1
ATOM 606 C C . LEU A 1 79 ? 7.725 -5.558 -8.707 1.00 94.88 79 LEU A C 1
ATOM 608 O O . LEU A 1 79 ? 8.253 -5.391 -7.612 1.00 94.88 79 LEU A O 1
ATOM 612 N N . GLU A 1 80 ? 6.438 -5.824 -8.880 1.00 94.50 80 GLU A N 1
ATOM 613 C CA . GLU A 1 80 ? 5.461 -5.935 -7.800 1.00 94.50 80 GLU A CA 1
ATOM 614 C C . GLU A 1 80 ? 4.758 -7.296 -7.858 1.00 94.50 80 GLU A C 1
ATOM 616 O O . GLU A 1 80 ? 4.636 -7.915 -8.920 1.00 94.50 80 GLU A O 1
ATOM 621 N N . GLU A 1 81 ? 4.298 -7.774 -6.705 1.00 94.88 81 GLU A N 1
ATOM 622 C CA . GLU A 1 81 ? 3.461 -8.961 -6.591 1.00 94.88 81 GLU A CA 1
ATOM 623 C C . GLU A 1 81 ? 2.195 -8.800 -7.439 1.00 94.88 81 GLU A C 1
ATOM 625 O O . GLU A 1 81 ? 1.455 -7.822 -7.326 1.00 94.88 81 GLU A O 1
ATOM 630 N N . LYS A 1 82 ? 1.921 -9.800 -8.278 1.00 92.50 82 LYS A N 1
ATOM 631 C CA . LYS A 1 82 ? 0.719 -9.813 -9.104 1.00 92.50 82 LYS A CA 1
ATOM 632 C C . LYS A 1 82 ? -0.517 -10.040 -8.233 1.00 92.50 82 LYS A C 1
ATOM 634 O O . LYS A 1 82 ? -0.663 -11.091 -7.615 1.00 92.50 82 LYS A O 1
ATOM 639 N N . ILE A 1 83 ? -1.448 -9.091 -8.274 1.00 90.25 83 ILE A N 1
ATOM 640 C CA . ILE A 1 83 ? -2.794 -9.258 -7.723 1.00 90.25 83 ILE A CA 1
ATOM 641 C C . ILE A 1 83 ? -3.664 -9.951 -8.781 1.00 90.25 83 ILE A C 1
ATOM 643 O O . ILE A 1 83 ? -3.820 -9.461 -9.903 1.00 90.25 83 ILE A O 1
ATOM 647 N N . GLU A 1 84 ? -4.210 -11.118 -8.444 1.00 91.88 84 GLU A N 1
ATOM 648 C CA . GLU A 1 84 ? -5.101 -11.861 -9.340 1.00 91.88 84 GLU A CA 1
ATOM 649 C C . GLU A 1 84 ? -6.448 -11.150 -9.519 1.00 91.88 84 GLU A C 1
ATOM 651 O O . GLU A 1 84 ? -6.932 -10.496 -8.604 1.00 91.88 84 GLU A O 1
ATOM 656 N N . GLY A 1 85 ? -7.061 -11.291 -10.700 1.00 85.88 85 GLY A N 1
ATOM 657 C CA . GLY A 1 85 ? -8.336 -10.645 -11.060 1.00 85.88 85 GLY A CA 1
ATOM 658 C C . GLY A 1 85 ? -8.201 -9.364 -11.897 1.00 85.88 85 GLY A C 1
ATOM 659 O O . GLY A 1 85 ? -9.182 -8.905 -12.480 1.00 85.88 85 GLY A O 1
ATOM 660 N N . GLY A 1 86 ? -6.986 -8.820 -12.028 1.00 80.44 86 GLY A N 1
ATOM 661 C CA . GLY A 1 86 ? -6.687 -7.700 -12.927 1.00 80.44 86 GLY A CA 1
ATOM 662 C C . GLY A 1 86 ? -7.463 -6.415 -12.608 1.00 80.44 86 GLY A C 1
ATOM 663 O O . GLY A 1 86 ? -7.816 -6.150 -11.463 1.00 80.44 86 GLY A O 1
ATOM 664 N N . HIS A 1 87 ? -7.741 -5.603 -13.633 1.00 77.06 87 HIS A N 1
ATOM 665 C CA . HIS A 1 87 ? -8.394 -4.294 -13.465 1.00 77.06 87 HIS A CA 1
ATOM 666 C C . HIS A 1 87 ? -9.815 -4.388 -12.885 1.00 77.06 87 HIS A C 1
ATOM 668 O O . HIS A 1 87 ? -10.296 -3.444 -12.274 1.00 77.06 87 HIS A O 1
ATOM 674 N N . VAL A 1 88 ? -10.496 -5.523 -13.055 1.00 77.06 88 VAL A N 1
ATOM 675 C CA . VAL A 1 88 ? -11.883 -5.692 -12.591 1.00 77.06 88 VAL A CA 1
ATOM 676 C C . VAL A 1 88 ? -11.967 -5.722 -11.062 1.00 77.06 88 VAL A C 1
ATOM 678 O O . VAL A 1 88 ? -12.981 -5.325 -10.498 1.00 77.06 88 VAL A O 1
ATOM 681 N N . VAL A 1 89 ? -10.906 -6.169 -10.384 1.00 82.75 89 VAL A N 1
ATOM 682 C CA . VAL A 1 89 ? -10.877 -6.274 -8.914 1.00 82.75 89 VAL A CA 1
ATOM 683 C C . VAL A 1 89 ? -10.050 -5.178 -8.246 1.00 82.75 89 VAL A C 1
ATOM 685 O O . VAL A 1 89 ? -10.118 -5.015 -7.028 1.00 82.75 89 VAL A O 1
ATOM 688 N N . PHE A 1 90 ? -9.254 -4.431 -9.014 1.00 86.06 90 PHE A N 1
ATOM 689 C CA . PHE A 1 90 ? -8.470 -3.329 -8.477 1.00 86.06 90 PHE A CA 1
ATOM 690 C C . PHE A 1 90 ? -9.363 -2.102 -8.281 1.00 86.06 90 PHE A C 1
ATOM 692 O O . PHE A 1 90 ? -9.788 -1.471 -9.246 1.00 86.06 90 PHE A O 1
ATOM 699 N N . LYS A 1 91 ? -9.629 -1.750 -7.020 1.00 86.94 91 LYS A N 1
ATOM 700 C CA . LYS A 1 91 ? -10.420 -0.573 -6.649 1.00 86.94 91 LYS A CA 1
ATOM 701 C C . LYS A 1 91 ? -9.542 0.454 -5.944 1.00 86.94 91 LYS A C 1
ATOM 703 O O . LYS A 1 91 ? -8.879 0.144 -4.953 1.00 86.94 91 LYS A O 1
ATOM 708 N N . LYS A 1 92 ? -9.564 1.693 -6.433 1.00 87.12 92 LYS A N 1
ATOM 709 C CA . LYS A 1 92 ? -8.938 2.832 -5.758 1.00 87.12 92 LYS A CA 1
ATOM 710 C C . LYS A 1 92 ? -9.926 3.395 -4.742 1.00 87.12 92 LYS A C 1
ATOM 712 O O . LYS A 1 92 ? -10.956 3.927 -5.128 1.00 87.12 92 LYS A O 1
ATOM 717 N N . PHE A 1 93 ? -9.617 3.258 -3.456 1.00 87.62 93 PHE A N 1
ATOM 718 C CA . PHE A 1 93 ? -10.508 3.724 -2.390 1.00 87.62 93 PHE A CA 1
ATOM 719 C C . PHE A 1 93 ? -10.324 5.198 -2.036 1.00 87.62 93 PHE A C 1
ATOM 721 O O . PHE A 1 93 ? -11.271 5.804 -1.561 1.00 87.62 93 PHE A O 1
ATOM 728 N N . ILE A 1 94 ? -9.129 5.767 -2.215 1.00 88.88 94 ILE A N 1
ATOM 729 C CA . ILE A 1 94 ? -8.811 7.152 -1.834 1.00 88.88 94 ILE A CA 1
ATOM 730 C C . ILE A 1 94 ? -7.997 7.790 -2.962 1.00 88.88 94 ILE A C 1
ATOM 732 O O . ILE A 1 94 ? -7.091 7.158 -3.520 1.00 88.88 94 ILE A O 1
ATOM 736 N N . HIS A 1 95 ? -8.325 9.032 -3.321 1.00 88.38 95 HIS A N 1
ATOM 737 C CA . HIS A 1 95 ? -7.603 9.790 -4.337 1.00 88.38 95 HIS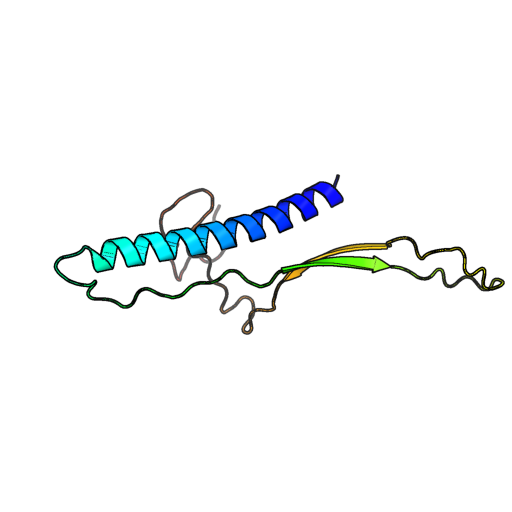 A CA 1
ATOM 738 C C . HIS A 1 95 ? -6.416 10.564 -3.732 1.00 88.38 95 HIS A C 1
ATOM 740 O O . HIS A 1 95 ? -6.411 10.919 -2.565 1.00 88.38 95 HIS A O 1
ATOM 746 N N . ASN A 1 96 ? -5.388 10.889 -4.522 1.00 86.81 96 ASN A N 1
ATOM 747 C CA . ASN A 1 96 ? -4.227 11.629 -3.992 1.00 86.81 96 ASN A CA 1
ATOM 748 C C . ASN A 1 96 ? -4.529 13.117 -3.731 1.00 86.81 96 ASN A C 1
ATOM 750 O O . ASN A 1 96 ? -3.748 13.796 -3.075 1.00 86.81 96 ASN A O 1
ATOM 754 N N . MET A 1 97 ? -5.635 13.622 -4.283 1.00 88.19 97 MET A N 1
ATOM 755 C CA . MET A 1 97 ? -6.068 15.020 -4.146 1.00 88.19 97 MET A CA 1
ATOM 756 C C . MET A 1 97 ? -7.127 15.214 -3.059 1.00 88.19 97 MET A C 1
ATOM 758 O O . MET A 1 97 ? -7.385 16.352 -2.682 1.00 88.19 97 MET A O 1
ATOM 762 N N . ASP A 1 98 ? -7.746 14.130 -2.586 1.00 84.31 98 ASP A N 1
ATOM 763 C CA . ASP A 1 98 ? -8.837 14.171 -1.615 1.00 84.31 98 ASP A CA 1
ATOM 764 C C . ASP A 1 98 ? -8.808 12.919 -0.729 1.00 84.31 98 ASP A C 1
ATOM 766 O O . ASP A 1 98 ? -8.643 11.803 -1.220 1.00 84.31 98 ASP A O 1
ATOM 770 N N . CYS A 1 99 ? -8.967 13.108 0.580 1.00 80.25 99 CYS A N 1
ATOM 771 C CA . CYS A 1 99 ? -9.025 12.027 1.557 1.00 80.25 99 CYS A CA 1
ATOM 772 C C . CYS A 1 99 ? -10.420 11.392 1.685 1.00 80.25 99 CYS A C 1
ATOM 774 O O . CYS A 1 99 ? -10.564 10.401 2.406 1.00 80.25 99 CYS A O 1
ATOM 776 N N . GLY A 1 100 ? -11.432 11.933 0.998 1.00 85.88 100 GLY A N 1
ATOM 777 C CA . GLY A 1 100 ? -12.743 11.311 0.860 1.00 85.88 100 GLY A CA 1
ATOM 778 C C . GLY A 1 100 ? -12.662 9.945 0.158 1.00 85.88 100 GLY A C 1
ATOM 779 O O . GLY A 1 100 ? -11.906 9.788 -0.805 1.00 85.88 100 GLY A O 1
ATOM 780 N N . PRO A 1 101 ? -13.413 8.928 0.623 1.00 82.12 101 PRO A N 1
ATOM 781 C CA . PRO A 1 101 ? -13.435 7.640 -0.045 1.00 82.12 101 PRO A CA 1
ATOM 782 C C . PRO A 1 101 ? -14.135 7.750 -1.406 1.00 82.12 101 PRO A C 1
ATOM 784 O O . PRO A 1 101 ? -15.246 8.270 -1.505 1.00 82.12 101 PRO A O 1
ATOM 787 N N . SER A 1 102 ? -13.516 7.201 -2.448 1.00 77.06 102 SER A N 1
ATOM 788 C CA . SER A 1 102 ? -14.120 7.008 -3.766 1.00 77.06 102 SER A CA 1
ATOM 789 C C . SER A 1 102 ? -15.122 5.852 -3.682 1.00 77.06 102 SER A C 1
ATOM 791 O O . SER A 1 102 ? -14.796 4.686 -3.923 1.00 77.06 102 SER A O 1
ATOM 793 N N . LEU A 1 103 ? -16.334 6.171 -3.227 1.00 68.56 103 LEU A N 1
ATOM 794 C CA . LEU A 1 103 ? -17.421 5.207 -3.037 1.00 68.56 103 LEU A CA 1
ATOM 795 C C . LEU A 1 103 ? -18.242 4.968 -4.306 1.00 68.56 103 LEU A C 1
ATOM 797 O O . LEU A 1 103 ? -19.061 4.051 -4.312 1.00 68.56 103 LEU A O 1
ATOM 801 N N . ASP A 1 104 ? -18.007 5.732 -5.372 1.00 61.91 104 ASP A N 1
ATOM 802 C CA . ASP A 1 104 ? -18.778 5.598 -6.600 1.00 61.91 104 ASP A CA 1
ATOM 803 C C . ASP A 1 104 ? -18.476 4.276 -7.310 1.00 61.91 104 ASP A C 1
ATOM 805 O O . ASP A 1 104 ? -17.367 3.998 -7.765 1.00 61.91 104 ASP A O 1
ATOM 809 N N . GLU A 1 105 ? -19.508 3.440 -7.416 1.00 57.09 105 GLU A N 1
ATOM 810 C CA . GLU A 1 105 ? -19.542 2.275 -8.307 1.00 57.09 105 GLU A CA 1
ATOM 811 C C . GLU A 1 105 ? -19.907 2.675 -9.753 1.00 57.09 105 GLU A C 1
ATOM 813 O O . GLU A 1 105 ? -20.064 1.805 -10.605 1.00 57.09 105 GLU A O 1
ATOM 818 N N . TYR A 1 106 ? -20.035 3.982 -10.031 1.00 51.06 106 TYR A N 1
ATOM 819 C CA . TYR A 1 106 ? -20.593 4.543 -11.268 1.00 51.06 106 TYR A CA 1
ATOM 820 C C . TYR A 1 106 ? -19.921 5.841 -11.744 1.00 51.06 106 TYR A C 1
ATOM 822 O O . TYR A 1 106 ? -20.557 6.646 -12.420 1.00 51.06 106 TYR A O 1
ATOM 830 N N . GLU A 1 107 ? -18.636 6.060 -11.467 1.00 48.78 107 GLU A N 1
ATOM 831 C CA . GLU A 1 107 ? -17.895 6.982 -12.335 1.00 48.78 107 GLU A CA 1
ATOM 832 C C . GLU A 1 107 ? -17.449 6.209 -13.573 1.00 48.78 107 GLU A C 1
ATOM 834 O O . GLU A 1 107 ? -16.345 5.665 -13.650 1.00 48.78 107 GLU A O 1
ATOM 839 N N . ASP A 1 108 ? -18.371 6.127 -14.539 1.00 45.69 108 ASP A N 1
ATOM 840 C CA . ASP A 1 108 ? -17.998 5.944 -15.934 1.00 45.69 108 ASP A CA 1
ATOM 841 C C . ASP A 1 108 ? -16.874 6.942 -16.212 1.00 45.69 108 ASP A C 1
ATOM 843 O O . ASP A 1 108 ? -17.012 8.152 -16.004 1.00 45.69 108 ASP A O 1
ATOM 847 N N . ALA A 1 109 ? -15.734 6.414 -16.646 1.00 47.12 109 ALA A N 1
ATOM 848 C CA . ALA A 1 109 ? -14.705 7.235 -17.240 1.00 47.12 109 ALA A CA 1
ATOM 849 C C . ALA A 1 109 ? -15.380 8.170 -18.259 1.00 47.12 109 ALA A C 1
ATOM 851 O O . ALA A 1 109 ? -16.147 7.698 -19.095 1.00 47.12 109 ALA A O 1
ATOM 852 N N . HIS A 1 110 ? -15.057 9.465 -18.174 1.00 49.22 110 HIS A N 1
ATOM 853 C CA . HIS A 1 110 ? -15.451 10.580 -19.053 1.00 49.22 110 HIS A CA 1
ATOM 854 C C . HIS A 1 110 ? -16.537 11.522 -18.511 1.00 49.22 110 HIS A C 1
ATOM 856 O O . HIS A 1 110 ? -17.723 11.219 -18.568 1.00 49.22 110 HIS A O 1
ATOM 862 N N . ASN A 1 111 ? -16.082 12.712 -18.083 1.00 38.16 111 ASN A N 1
ATOM 863 C CA . ASN A 1 111 ? -16.601 14.077 -18.331 1.00 38.16 111 ASN A CA 1
ATOM 864 C C . ASN A 1 111 ? -15.909 14.992 -17.289 1.00 38.16 111 ASN A C 1
ATOM 866 O O . ASN A 1 111 ? -16.122 14.788 -16.102 1.00 38.16 111 ASN A O 1
ATOM 870 N N . VAL A 1 112 ? -15.044 15.972 -17.574 1.00 38.66 112 VAL A N 1
ATOM 871 C CA . VAL A 1 112 ? -14.765 16.857 -18.724 1.00 38.66 112 VAL A CA 1
ATOM 872 C C . VAL A 1 112 ? -13.273 17.200 -18.718 1.00 38.66 112 VAL A C 1
ATOM 874 O O . VAL A 1 112 ? -12.721 17.356 -17.606 1.00 38.66 112 VAL A O 1
#

Radius of gyration: 22.29 Å; chains: 1; bounding box: 57×32×61 Å

Secondary structure (DSSP, 8-state):
-HHHHHHHHHHHHHHHHHHHHHHHHHHHHHHHTSSS--SSPPP---PPPEEEEEEE-----SS---TT-PPPEEEEEEEEPPPTTGGGT----EETTEEEE---S---S---

pLDDT: mean 82.33, std 16.66, range [38.16, 98.0]

Organism: NCBI:txid870435

Foldseek 3Di:
DVVVVVVVVVVVLVVVQVVLVVVVVVVVVVQVPDPDHDPDDDDDDGAWDKDKDFAFDDPPDPDPDDVPCPTDGPDIDIDTDDDPPPPVPDDDQADPVGRHGPPDPDPDPDDD